Protein AF-A0A1B6YUD6-F1 (afdb_monomer)

Secondary structure (DSSP, 8-state):
--GGGS-HHHHHHHHHHHHHHHTTS--S--SS--HHHHHHHHHHHS-HHHHHHHHHHHHHHHHTSTTHHHHHHHHHHHHHHHS-HHHHHHHHHHHHHT--

Mean predicted aligned error: 10.31 Å

Foldseek 3Di:
DDLVVDDVVVSVVVVLVCCVVDVVAPPPPPPPDGVVVVCVVCVVPDDPVVVVVVVVVVLVVLVVDPSSPVVVVVVVVVVLVVDDPVVNVVVVCVVVVVVD

Radius of gyration: 17.96 Å; Cα contacts (8 Å, |Δi|>4): 24; chains: 1; bounding box: 44×43×43 Å

Sequence (100 aa):
MALTDLDPQDAAQICVAVLDEVAAGMPSLDPWGDIRADAAFWGDIAHPAELEAYAATAMQKLGQRSLGKQMRKRLFKDLWRSFTETERAAFLRHVQGRAA

Structure (mmCIF, N/CA/C/O backbone):
data_AF-A0A1B6YUD6-F1
#
_entry.id   AF-A0A1B6YUD6-F1
#
loop_
_atom_site.group_PDB
_atom_site.id
_atom_site.type_symbol
_atom_site.label_atom_id
_atom_site.label_alt_id
_atom_site.label_comp_id
_atom_site.label_asym_id
_atom_site.label_entity_id
_atom_site.label_seq_id
_atom_site.pdbx_PDB_ins_code
_atom_site.Cartn_x
_atom_site.Cartn_y
_atom_site.Cartn_z
_atom_site.occupancy
_atom_site.B_iso_or_equiv
_atom_site.auth_seq_id
_atom_site.auth_comp_id
_atom_site.auth_asym_id
_atom_site.auth_atom_id
_atom_site.pdbx_PDB_model_num
ATOM 1 N N . MET A 1 1 ? 12.386 -27.416 -20.039 1.00 58.03 1 MET A N 1
ATOM 2 C CA . MET A 1 1 ? 11.012 -27.092 -20.462 1.00 58.03 1 MET A CA 1
ATOM 3 C C . MET A 1 1 ? 10.950 -25.585 -20.603 1.00 58.03 1 MET A C 1
ATOM 5 O O . MET A 1 1 ? 11.237 -24.908 -19.619 1.00 58.03 1 MET A O 1
ATOM 9 N N . ALA A 1 2 ? 10.749 -25.071 -21.814 1.00 73.06 2 ALA A N 1
ATOM 10 C CA . ALA A 1 2 ? 10.693 -23.632 -22.053 1.00 73.06 2 ALA A CA 1
ATOM 11 C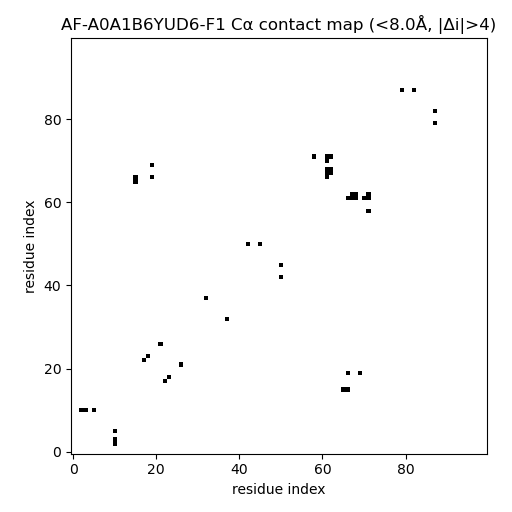 C . ALA A 1 2 ? 9.273 -23.104 -21.786 1.00 73.06 2 ALA A C 1
ATOM 13 O O . ALA A 1 2 ? 8.306 -23.856 -21.869 1.00 73.06 2 ALA A O 1
ATOM 14 N N . LEU A 1 3 ? 9.133 -21.808 -21.482 1.00 75.62 3 LEU A N 1
ATOM 15 C CA . LEU A 1 3 ? 7.820 -21.170 -21.273 1.00 75.62 3 LEU A CA 1
ATOM 16 C C . LEU A 1 3 ? 6.898 -21.288 -22.499 1.00 75.62 3 LEU A C 1
ATOM 18 O O . LEU A 1 3 ? 5.683 -21.265 -22.355 1.00 75.62 3 LEU A O 1
ATOM 22 N N . THR A 1 4 ? 7.478 -21.433 -23.692 1.00 84.38 4 THR A N 1
ATOM 23 C CA . THR A 1 4 ? 6.769 -21.638 -24.963 1.00 84.38 4 THR A CA 1
ATOM 24 C C . THR A 1 4 ? 6.132 -23.017 -25.098 1.00 84.38 4 THR A C 1
ATOM 26 O O . THR A 1 4 ? 5.294 -23.202 -25.973 1.00 84.38 4 THR A O 1
ATOM 29 N N . ASP A 1 5 ? 6.529 -23.969 -24.252 1.00 87.75 5 ASP A N 1
ATOM 30 C CA . ASP A 1 5 ? 6.080 -25.363 -24.319 1.00 87.75 5 ASP A CA 1
ATOM 31 C C . ASP A 1 5 ? 4.913 -25.640 -23.352 1.00 87.75 5 ASP A C 1
ATOM 33 O O . ASP A 1 5 ? 4.440 -26.771 -23.251 1.00 87.75 5 ASP A O 1
ATOM 37 N N . LEU A 1 6 ? 4.476 -24.621 -22.604 1.00 84.19 6 LEU A N 1
ATOM 38 C CA . LEU A 1 6 ? 3.411 -24.697 -21.606 1.00 84.19 6 LEU A CA 1
ATOM 39 C C . LEU A 1 6 ? 2.077 -24.201 -22.170 1.00 84.19 6 LEU A C 1
ATOM 41 O O . LEU A 1 6 ? 2.036 -23.429 -23.130 1.00 84.19 6 LEU A O 1
ATOM 45 N N . ASP A 1 7 ? 0.983 -24.584 -21.507 1.00 90.44 7 ASP A N 1
ATOM 46 C CA . ASP A 1 7 ? -0.294 -23.900 -21.694 1.00 90.44 7 ASP A CA 1
ATOM 47 C C . ASP A 1 7 ? -0.117 -22.388 -21.419 1.00 90.44 7 ASP A C 1
ATOM 49 O O . ASP A 1 7 ? 0.554 -22.018 -20.447 1.00 90.44 7 ASP A O 1
ATOM 53 N N . PRO A 1 8 ? -0.695 -21.491 -22.241 1.00 82.44 8 PRO A N 1
ATOM 54 C CA . PRO A 1 8 ? -0.520 -20.048 -22.084 1.00 82.44 8 PRO A CA 1
ATOM 55 C C . PRO A 1 8 ? -0.901 -19.513 -20.699 1.00 82.44 8 PRO A C 1
ATOM 57 O O . PRO A 1 8 ? -0.294 -18.546 -20.227 1.00 82.44 8 PRO A O 1
ATOM 60 N N . GLN A 1 9 ? -1.884 -20.124 -20.037 1.00 78.25 9 GLN A N 1
ATOM 61 C CA . GLN A 1 9 ? -2.316 -19.725 -18.703 1.00 78.25 9 GLN A CA 1
ATOM 62 C C . GLN A 1 9 ? -1.281 -20.123 -17.645 1.00 78.25 9 GLN A C 1
ATOM 64 O O . GLN A 1 9 ? -0.982 -19.322 -16.754 1.00 78.25 9 GLN A O 1
ATOM 69 N N . ASP A 1 10 ? -0.692 -21.312 -17.769 1.00 80.56 10 ASP A N 1
ATOM 70 C CA . ASP A 1 10 ? 0.363 -21.802 -16.875 1.00 80.56 10 ASP A CA 1
ATOM 71 C C . ASP A 1 10 ? 1.669 -21.022 -17.079 1.00 80.56 10 ASP A C 1
ATOM 73 O O . ASP A 1 10 ? 2.299 -20.586 -16.110 1.00 80.56 10 ASP A O 1
ATOM 77 N N . ALA A 1 11 ? 2.030 -20.745 -18.336 1.00 84.38 11 ALA A N 1
ATOM 78 C CA . ALA A 1 11 ? 3.153 -19.877 -18.681 1.00 84.38 11 ALA A CA 1
ATOM 79 C C . ALA A 1 11 ? 2.973 -18.474 -18.082 1.00 84.38 11 ALA A C 1
ATOM 81 O O . ALA A 1 11 ? 3.898 -17.933 -17.473 1.00 84.38 11 ALA A O 1
ATOM 82 N N . ALA A 1 12 ? 1.771 -17.897 -18.187 1.00 77.69 12 ALA A N 1
ATOM 83 C CA . ALA A 1 12 ? 1.461 -16.601 -17.593 1.00 77.69 12 ALA A CA 1
ATOM 84 C C . ALA A 1 12 ? 1.555 -16.629 -16.061 1.00 77.69 12 ALA A C 1
ATOM 86 O O . ALA A 1 12 ? 2.081 -15.684 -15.477 1.00 77.69 12 ALA A O 1
ATOM 87 N N . GLN A 1 13 ? 1.093 -17.694 -15.398 1.00 76.06 13 GLN A N 1
ATOM 88 C CA . GLN A 1 13 ? 1.208 -17.831 -13.943 1.00 76.06 13 GLN A CA 1
ATOM 89 C C . GLN A 1 13 ? 2.659 -17.960 -13.476 1.00 76.06 13 GLN A C 1
ATOM 91 O O . GLN A 1 13 ? 3.028 -17.315 -12.494 1.00 76.06 13 GLN A O 1
ATOM 96 N N . ILE A 1 14 ? 3.487 -18.729 -14.184 1.00 80.56 14 ILE A N 1
ATOM 97 C CA . ILE A 1 14 ? 4.917 -18.860 -13.880 1.00 80.56 14 ILE A CA 1
ATOM 98 C C . ILE A 1 14 ? 5.630 -17.530 -14.117 1.00 80.56 14 ILE A C 1
ATOM 100 O O . ILE A 1 14 ? 6.352 -17.072 -13.237 1.00 80.56 14 ILE A O 1
ATOM 104 N N . CYS A 1 15 ? 5.371 -16.852 -15.238 1.00 76.12 15 CYS A N 1
ATOM 105 C CA . CYS A 1 15 ? 5.889 -15.506 -15.482 1.00 76.12 15 CYS A CA 1
ATOM 106 C C . CYS A 1 15 ? 5.447 -14.526 -14.393 1.00 76.12 15 CYS A C 1
ATOM 108 O O . CYS A 1 15 ? 6.244 -13.712 -13.953 1.00 76.12 15 CYS A O 1
ATOM 110 N N . VAL A 1 16 ? 4.201 -14.609 -13.925 1.00 73.75 16 VAL A N 1
ATOM 111 C CA . VAL A 1 16 ? 3.694 -13.780 -12.827 1.00 73.75 16 VAL A CA 1
ATOM 112 C C . VAL A 1 16 ? 4.400 -14.089 -11.514 1.00 73.75 16 VAL A C 1
ATOM 114 O O . VAL A 1 16 ? 4.748 -13.157 -10.804 1.00 73.75 16 VAL A O 1
ATOM 117 N N . ALA A 1 17 ? 4.618 -15.362 -11.187 1.00 72.38 17 ALA A N 1
ATOM 118 C CA . ALA A 1 17 ? 5.317 -15.768 -9.974 1.00 72.38 17 ALA A CA 1
ATOM 119 C C . ALA A 1 17 ? 6.785 -15.329 -10.008 1.00 72.38 17 ALA A C 1
ATOM 121 O O . ALA A 1 17 ? 7.248 -14.711 -9.058 1.00 72.38 17 ALA A O 1
ATOM 122 N N . VAL A 1 18 ? 7.472 -15.551 -11.132 1.00 72.81 18 VAL A N 1
ATOM 123 C CA . VAL A 1 18 ? 8.852 -15.101 -11.350 1.00 72.81 18 VAL A CA 1
ATOM 124 C C . VAL A 1 18 ? 8.926 -13.581 -11.343 1.00 72.81 18 VAL A C 1
ATOM 126 O O . VAL A 1 18 ? 9.832 -13.034 -10.745 1.00 72.81 18 VAL A O 1
ATOM 129 N N . LEU A 1 19 ? 7.978 -12.862 -11.946 1.00 67.88 19 LEU A N 1
ATOM 130 C CA . LEU A 1 19 ? 7.944 -11.402 -11.870 1.00 67.88 19 LEU A CA 1
ATOM 131 C C . LEU A 1 19 ? 7.542 -10.902 -10.480 1.00 67.88 19 LEU A C 1
ATOM 133 O O . LEU A 1 19 ? 7.983 -9.833 -10.108 1.00 67.88 19 LEU A O 1
ATOM 137 N N . ASP A 1 20 ? 6.743 -11.607 -9.684 1.00 65.75 20 ASP A N 1
ATOM 138 C CA . ASP A 1 20 ? 6.460 -11.189 -8.301 1.00 65.75 20 ASP A CA 1
ATOM 139 C C . ASP A 1 20 ? 7.650 -11.501 -7.375 1.00 65.75 20 ASP A C 1
ATOM 141 O O . ASP A 1 20 ? 7.895 -10.750 -6.440 1.00 65.75 20 ASP A O 1
ATOM 145 N N . GLU A 1 21 ? 8.420 -12.557 -7.651 1.00 62.69 21 GLU A N 1
ATOM 146 C CA . GLU A 1 21 ? 9.653 -12.922 -6.939 1.00 62.69 21 GLU A CA 1
ATOM 147 C C . GLU A 1 21 ? 10.825 -12.014 -7.330 1.00 62.69 21 GLU A C 1
ATOM 149 O O . GLU A 1 21 ? 11.493 -11.445 -6.469 1.00 62.69 21 GLU A O 1
ATOM 154 N N . VAL A 1 22 ? 11.032 -11.827 -8.634 1.00 59.06 22 VAL A N 1
ATOM 155 C CA . VAL A 1 22 ? 12.081 -10.984 -9.204 1.00 59.06 22 VAL A CA 1
ATOM 156 C C . VAL A 1 22 ? 11.679 -9.524 -9.081 1.00 59.06 22 VAL A C 1
ATOM 158 O O . VAL A 1 22 ? 12.406 -8.795 -8.445 1.00 59.06 22 VAL A O 1
ATOM 161 N N . ALA A 1 23 ? 10.511 -9.070 -9.550 1.00 51.28 23 ALA A N 1
ATOM 162 C CA . ALA A 1 23 ? 10.074 -7.666 -9.430 1.00 51.28 23 ALA A CA 1
ATOM 163 C C . ALA A 1 23 ? 9.520 -7.274 -8.040 1.00 51.28 23 ALA A C 1
ATOM 165 O O . ALA A 1 23 ? 9.124 -6.121 -7.841 1.00 51.28 23 ALA A O 1
ATOM 166 N N . ALA A 1 24 ? 9.594 -8.156 -7.031 1.00 50.50 24 ALA A N 1
ATOM 167 C CA . ALA A 1 24 ? 9.725 -7.705 -5.640 1.00 50.50 24 ALA A CA 1
ATOM 168 C C . ALA A 1 24 ? 11.062 -6.976 -5.379 1.00 50.50 24 ALA A C 1
ATOM 170 O O . ALA A 1 24 ? 11.243 -6.397 -4.308 1.00 50.50 24 ALA A O 1
ATOM 171 N N . GLY A 1 25 ? 11.951 -6.890 -6.360 1.00 46.44 25 GLY A N 1
ATOM 172 C CA . GLY A 1 25 ? 12.856 -5.771 -6.572 1.00 46.44 25 GLY A CA 1
ATOM 173 C C . GLY A 1 25 ? 13.136 -5.691 -8.064 1.00 46.44 25 GLY A C 1
ATOM 174 O O . GLY A 1 25 ? 13.740 -6.608 -8.595 1.00 46.44 25 GLY A O 1
ATOM 175 N N . MET A 1 26 ? 12.675 -4.639 -8.754 1.00 43.69 26 MET A N 1
ATOM 176 C CA . MET A 1 26 ? 13.077 -4.362 -10.145 1.00 43.69 26 MET A CA 1
ATOM 177 C C . MET A 1 26 ? 14.526 -4.829 -10.372 1.00 43.69 26 MET A C 1
ATOM 179 O O . MET 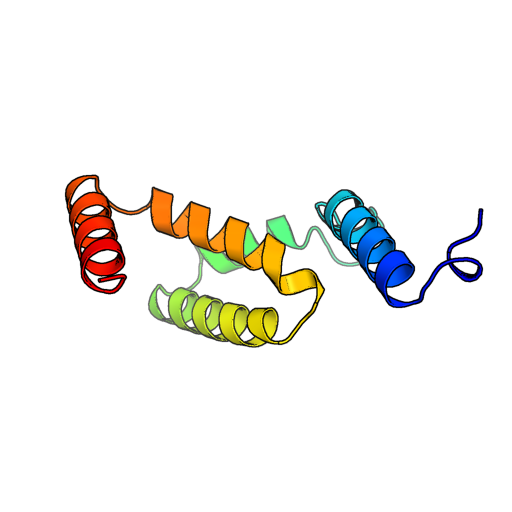A 1 26 ? 15.362 -4.527 -9.511 1.00 43.69 26 MET A O 1
ATOM 183 N N . PRO A 1 27 ? 14.840 -5.582 -11.453 1.00 51.44 27 PRO A N 1
ATOM 184 C CA . PRO A 1 27 ? 16.228 -5.910 -11.747 1.00 51.44 27 PRO A CA 1
ATOM 185 C C . PRO A 1 27 ? 17.029 -4.617 -11.620 1.00 51.44 27 PRO A C 1
ATOM 187 O O . PRO A 1 27 ? 16.530 -3.578 -12.046 1.00 51.44 27 PRO A O 1
ATOM 190 N N . SER A 1 28 ? 18.216 -4.681 -11.012 1.00 51.97 28 SER A N 1
ATOM 191 C CA . SER A 1 28 ? 19.077 -3.554 -10.596 1.00 51.97 28 SER A CA 1
ATOM 192 C C . SER A 1 28 ? 19.478 -2.561 -11.705 1.00 51.97 28 SER A C 1
ATOM 194 O O . SER A 1 28 ? 20.387 -1.756 -11.540 1.00 51.97 28 SER A O 1
ATOM 196 N N . LEU A 1 29 ? 18.841 -2.658 -12.862 1.00 48.41 29 LEU A N 1
ATOM 197 C CA . LEU A 1 29 ? 18.808 -1.717 -13.956 1.00 48.41 29 LEU A CA 1
ATOM 198 C C . LEU A 1 29 ? 17.634 -0.756 -13.740 1.00 48.41 29 LEU A C 1
ATOM 200 O O . LEU A 1 29 ? 16.657 -0.779 -14.487 1.00 48.41 29 LEU A O 1
ATOM 204 N N . ASP A 1 30 ? 17.735 0.093 -12.723 1.00 55.09 30 ASP A N 1
ATOM 205 C CA . ASP A 1 30 ? 17.053 1.381 -12.760 1.00 55.09 30 ASP A CA 1
ATOM 206 C C . ASP A 1 30 ? 18.104 2.444 -13.122 1.00 55.09 30 ASP A C 1
ATOM 208 O O . ASP A 1 30 ? 18.949 2.791 -12.296 1.00 55.09 30 ASP A O 1
ATOM 212 N N . PRO A 1 31 ? 18.125 2.932 -14.374 1.00 54.06 31 PRO A N 1
ATOM 213 C CA . PRO A 1 31 ? 18.986 4.042 -14.772 1.00 54.06 31 PRO A CA 1
ATOM 214 C C . PRO A 1 31 ? 18.654 5.369 -14.062 1.00 54.06 31 PRO A C 1
ATOM 216 O O . PRO A 1 31 ? 19.414 6.325 -14.221 1.00 54.06 31 PRO A O 1
ATOM 219 N N . TRP A 1 32 ? 17.535 5.449 -13.327 1.00 51.44 32 TRP A N 1
ATOM 220 C CA . TRP A 1 32 ? 16.962 6.683 -12.784 1.00 51.44 32 TRP A CA 1
ATOM 221 C C . TRP A 1 32 ? 16.743 6.707 -11.259 1.00 51.44 32 TRP A C 1
ATOM 223 O O . TRP A 1 32 ? 16.452 7.790 -10.758 1.00 51.44 32 TRP A O 1
ATOM 233 N N . GLY A 1 33 ? 16.937 5.617 -10.502 1.00 62.66 33 GLY A N 1
ATOM 234 C CA . GLY A 1 33 ? 16.829 5.664 -9.032 1.00 62.66 33 GLY A CA 1
ATOM 235 C C . GLY A 1 33 ? 16.508 4.337 -8.340 1.00 62.66 33 GLY A C 1
ATOM 236 O O . GLY A 1 33 ? 16.700 3.268 -8.893 1.00 62.66 33 GLY A O 1
ATOM 237 N N . ASP A 1 34 ? 16.058 4.387 -7.088 1.00 76.75 34 ASP A N 1
ATOM 238 C CA . ASP A 1 34 ? 15.352 3.272 -6.444 1.00 76.75 34 ASP A CA 1
ATOM 239 C C . ASP A 1 34 ? 13.897 3.714 -6.301 1.00 76.75 34 ASP A C 1
ATOM 241 O O . ASP A 1 34 ? 13.577 4.540 -5.447 1.00 76.75 34 ASP A O 1
ATOM 245 N N . ILE A 1 35 ? 13.004 3.153 -7.121 1.00 76.62 35 ILE A N 1
ATOM 246 C CA . ILE A 1 35 ? 11.572 3.493 -7.127 1.00 76.62 35 ILE A CA 1
ATOM 247 C C . ILE A 1 35 ? 10.922 3.452 -5.734 1.00 76.62 35 ILE A C 1
ATOM 249 O O . ILE A 1 35 ? 9.952 4.169 -5.483 1.00 76.62 35 ILE A O 1
ATOM 253 N N . ARG A 1 36 ? 11.424 2.619 -4.811 1.00 77.00 36 ARG A N 1
ATOM 254 C CA . ARG A 1 36 ? 10.913 2.568 -3.434 1.00 77.00 36 ARG A CA 1
ATOM 255 C C . ARG A 1 36 ? 11.405 3.739 -2.608 1.00 77.00 36 ARG A C 1
ATOM 257 O O . ARG A 1 36 ? 10.614 4.288 -1.846 1.00 77.00 36 ARG A O 1
ATOM 264 N N . ALA A 1 37 ? 12.677 4.098 -2.754 1.00 78.94 37 ALA A N 1
ATOM 265 C CA . ALA A 1 37 ? 13.249 5.264 -2.097 1.00 78.94 37 ALA A CA 1
ATOM 266 C C . ALA A 1 37 ? 12.553 6.545 -2.576 1.00 78.94 37 ALA A C 1
ATOM 268 O O . ALA A 1 37 ? 12.165 7.368 -1.751 1.00 78.94 37 ALA A O 1
ATOM 269 N N . ASP A 1 38 ? 12.285 6.655 -3.878 1.00 82.81 38 ASP A N 1
ATOM 270 C CA . ASP A 1 38 ? 11.542 7.782 -4.442 1.00 82.81 38 ASP A CA 1
ATOM 271 C C . ASP A 1 38 ? 10.099 7.813 -3.934 1.00 82.81 38 ASP A C 1
ATOM 273 O O . ASP A 1 38 ? 9.615 8.855 -3.496 1.00 82.81 38 ASP A O 1
ATOM 277 N N . ALA A 1 39 ? 9.403 6.672 -3.940 1.00 86.00 39 ALA A N 1
ATOM 278 C CA . ALA A 1 39 ? 8.040 6.594 -3.419 1.00 86.00 39 ALA A CA 1
ATOM 279 C C . ALA A 1 39 ? 7.964 6.951 -1.926 1.00 86.00 39 ALA A C 1
ATOM 281 O O . ALA A 1 39 ? 7.000 7.592 -1.513 1.00 86.00 39 ALA A O 1
ATOM 282 N N . ALA A 1 40 ? 8.967 6.563 -1.131 1.00 85.88 40 ALA A N 1
ATOM 283 C CA . ALA A 1 40 ? 9.067 6.949 0.273 1.00 85.88 40 ALA A CA 1
ATOM 284 C C . ALA A 1 40 ? 9.291 8.458 0.413 1.00 85.88 40 ALA A C 1
ATOM 286 O O . ALA A 1 40 ? 8.528 9.117 1.109 1.00 85.88 40 ALA A O 1
ATOM 287 N N . PHE A 1 41 ? 10.256 9.018 -0.322 1.00 87.75 41 PHE A N 1
ATOM 288 C CA . PHE A 1 41 ? 10.540 10.452 -0.305 1.00 87.75 41 PHE A CA 1
ATOM 289 C C . PHE A 1 41 ? 9.308 11.290 -0.667 1.00 87.75 41 PHE A C 1
ATOM 291 O O . PHE A 1 41 ? 8.936 12.201 0.071 1.00 87.75 41 PHE A O 1
ATOM 298 N N . TRP A 1 42 ? 8.643 10.966 -1.780 1.00 89.31 42 TRP A N 1
ATOM 299 C CA . TRP A 1 42 ? 7.431 11.673 -2.196 1.00 89.31 42 TRP A CA 1
ATOM 300 C C . TRP A 1 42 ? 6.270 11.430 -1.233 1.00 89.31 42 TRP A C 1
ATOM 302 O O . TRP A 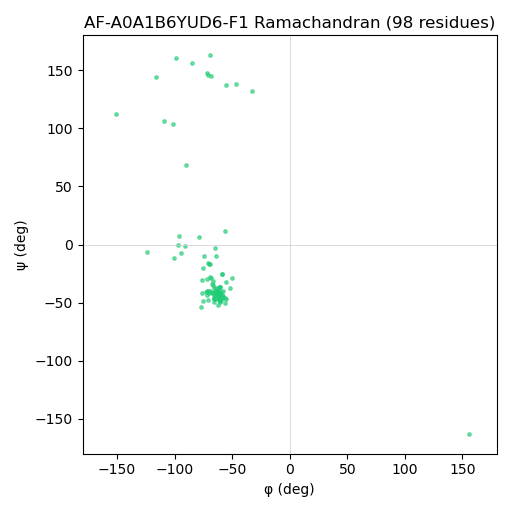1 42 ? 5.476 12.338 -1.000 1.00 89.31 42 TRP A O 1
ATOM 312 N N . GLY A 1 43 ? 6.180 10.232 -0.656 1.00 92.00 43 GLY A N 1
ATOM 313 C CA . GLY A 1 43 ? 5.176 9.895 0.345 1.00 92.00 43 GLY A CA 1
ATOM 314 C C . GLY A 1 43 ? 5.315 10.711 1.630 1.00 92.00 43 GLY A C 1
ATOM 315 O O . GLY A 1 43 ? 4.310 11.179 2.160 1.00 92.00 43 GLY A O 1
ATOM 316 N N . ASP A 1 44 ? 6.545 10.934 2.089 1.00 93.38 44 ASP A N 1
ATOM 317 C CA . ASP A 1 44 ? 6.843 11.660 3.328 1.00 93.38 44 ASP A CA 1
ATOM 318 C C . ASP A 1 44 ? 6.503 13.154 3.241 1.00 93.38 44 ASP A C 1
ATOM 320 O O . ASP A 1 44 ? 6.177 13.775 4.255 1.00 93.38 44 ASP A O 1
ATOM 324 N N . ILE A 1 45 ? 6.569 13.742 2.041 1.00 94.69 45 ILE A N 1
ATOM 325 C CA . ILE A 1 45 ? 6.302 15.174 1.831 1.00 94.69 45 ILE A CA 1
ATOM 326 C C . ILE A 1 45 ? 4.901 15.472 1.283 1.00 94.69 45 ILE A C 1
ATOM 328 O O . ILE A 1 45 ? 4.503 16.638 1.246 1.00 94.69 45 ILE A O 1
ATOM 332 N N . ALA A 1 46 ? 4.161 14.456 0.836 1.00 94.38 46 ALA A N 1
ATOM 333 C CA . ALA A 1 46 ? 2.828 14.630 0.269 1.00 94.38 46 ALA A CA 1
ATOM 334 C C . ALA A 1 46 ? 1.790 14.990 1.341 1.00 94.38 46 ALA A C 1
ATOM 336 O O . ALA A 1 46 ? 1.828 14.522 2.482 1.00 94.38 46 ALA A O 1
ATOM 337 N N . HIS A 1 47 ? 0.793 15.786 0.956 1.00 95.62 47 HIS A N 1
ATOM 338 C CA . HIS A 1 47 ? -0.343 16.067 1.823 1.00 95.62 47 HIS A CA 1
ATOM 339 C C . HIS A 1 47 ? -1.196 14.793 2.017 1.00 95.62 47 HIS A C 1
ATOM 341 O O . HIS A 1 47 ? -1.384 14.035 1.061 1.00 95.62 47 HIS A O 1
ATOM 347 N N . PRO A 1 48 ? -1.809 14.555 3.196 1.00 92.31 48 PRO A N 1
ATOM 348 C CA . PRO A 1 48 ? -2.612 13.349 3.438 1.00 92.31 48 PRO A CA 1
ATOM 349 C C . PRO A 1 48 ? -3.702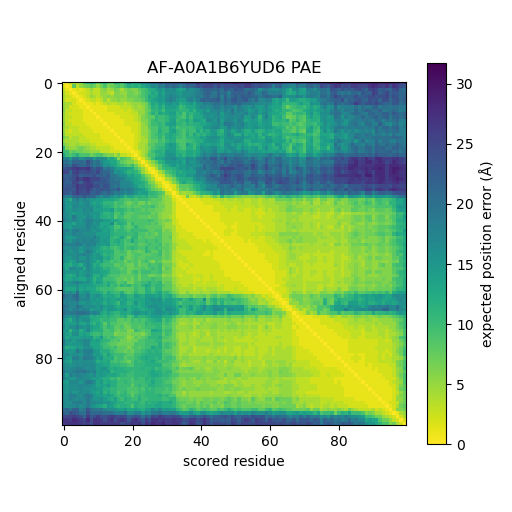 13.074 2.387 1.00 92.31 48 PRO A C 1
ATOM 351 O O . PRO A 1 48 ? -3.913 11.929 1.996 1.00 92.31 48 PRO A O 1
ATOM 354 N N . ALA A 1 49 ? -4.353 14.122 1.874 1.00 92.75 49 ALA A N 1
ATOM 355 C CA . ALA A 1 49 ? -5.350 13.991 0.806 1.00 92.75 49 ALA A CA 1
ATOM 356 C C . ALA A 1 49 ? -4.751 13.521 -0.539 1.00 92.75 49 ALA A C 1
ATOM 358 O O . ALA A 1 49 ? -5.416 12.821 -1.302 1.00 92.75 49 ALA A O 1
ATOM 359 N N . GLU A 1 50 ? -3.499 13.880 -0.838 1.00 91.56 50 GLU A N 1
ATOM 360 C CA . GLU A 1 50 ? -2.797 13.412 -2.039 1.00 91.56 50 GLU A CA 1
ATOM 361 C C . GLU A 1 50 ? -2.433 11.933 -1.905 1.00 91.56 50 GLU A C 1
ATOM 363 O O . GLU A 1 50 ? -2.674 11.155 -2.829 1.00 91.56 50 GLU A O 1
ATOM 368 N N . LEU A 1 51 ? -1.939 11.525 -0.729 1.00 92.00 51 LEU A N 1
ATOM 369 C CA . LEU A 1 51 ? -1.656 10.120 -0.423 1.00 92.00 51 LEU A CA 1
ATOM 370 C C . LEU A 1 51 ? -2.900 9.246 -0.612 1.00 92.00 51 LEU A C 1
ATOM 372 O O . LEU A 1 51 ? -2.825 8.196 -1.256 1.00 92.00 51 LEU A O 1
ATOM 376 N N . GLU A 1 52 ? -4.051 9.695 -0.105 1.00 90.38 52 GLU A N 1
ATOM 377 C CA . GLU A 1 52 ? -5.326 8.999 -0.280 1.00 90.38 52 GLU A CA 1
ATOM 378 C C . GLU A 1 52 ? -5.712 8.882 -1.765 1.00 90.38 52 GLU A C 1
ATOM 380 O O . GLU A 1 52 ? -6.011 7.783 -2.245 1.00 90.38 52 GLU A O 1
ATOM 385 N N . ALA A 1 53 ? -5.653 9.985 -2.518 1.00 92.44 53 ALA A N 1
ATOM 386 C CA . ALA A 1 53 ? -6.014 10.008 -3.936 1.00 92.44 53 ALA A CA 1
ATOM 387 C C . ALA A 1 53 ? -5.103 9.107 -4.793 1.00 92.44 53 ALA A C 1
ATOM 389 O O . ALA A 1 53 ? -5.587 8.361 -5.660 1.00 92.44 53 ALA A O 1
ATOM 390 N N . TYR A 1 54 ? -3.791 9.132 -4.536 1.00 90.19 54 TYR A N 1
ATOM 391 C CA . TYR A 1 54 ? -2.817 8.278 -5.213 1.00 90.19 54 TYR A CA 1
ATOM 392 C C . TYR A 1 54 ? -3.038 6.806 -4.880 1.00 90.19 54 TYR A C 1
ATOM 394 O O . TYR A 1 54 ? -3.111 5.981 -5.797 1.00 90.19 54 TYR A O 1
ATOM 402 N N . ALA A 1 55 ? -3.224 6.471 -3.601 1.00 87.94 55 ALA A N 1
ATOM 403 C CA . ALA A 1 55 ? -3.482 5.102 -3.172 1.00 87.94 55 ALA A CA 1
ATOM 404 C C . ALA A 1 55 ? -4.778 4.550 -3.791 1.00 87.94 55 ALA A C 1
ATOM 406 O O . ALA A 1 55 ? -4.774 3.452 -4.357 1.00 87.94 55 ALA A O 1
ATOM 407 N N . ALA A 1 56 ? -5.872 5.319 -3.763 1.00 87.56 56 ALA A N 1
ATOM 408 C CA . ALA A 1 56 ? -7.153 4.919 -4.344 1.00 87.56 56 ALA A CA 1
ATOM 409 C C . ALA A 1 56 ? -7.040 4.650 -5.854 1.00 87.56 56 ALA A C 1
ATOM 411 O O . ALA A 1 56 ? -7.456 3.591 -6.342 1.00 87.56 56 ALA A O 1
ATOM 412 N N . THR A 1 57 ? -6.408 5.566 -6.589 1.00 88.06 57 THR A N 1
ATOM 413 C CA . THR A 1 57 ? -6.201 5.434 -8.038 1.00 88.06 57 THR A CA 1
ATOM 414 C C . THR A 1 57 ? -5.292 4.247 -8.373 1.00 88.06 57 THR A C 1
ATOM 416 O O . THR A 1 57 ? -5.572 3.484 -9.306 1.00 88.06 57 THR A O 1
ATOM 419 N N . ALA A 1 58 ? -4.220 4.041 -7.601 1.00 84.38 58 ALA A N 1
ATOM 420 C CA . ALA A 1 58 ? -3.316 2.907 -7.767 1.00 84.38 58 ALA A CA 1
ATOM 421 C C . ALA A 1 58 ? -4.044 1.571 -7.553 1.00 84.38 58 ALA A C 1
ATOM 423 O O . ALA A 1 58 ? -3.916 0.663 -8.378 1.00 84.38 58 ALA A O 1
ATOM 424 N N . MET A 1 59 ? -4.873 1.458 -6.509 1.00 81.81 59 MET A N 1
ATOM 425 C CA . MET A 1 59 ? -5.657 0.248 -6.238 1.00 81.81 59 MET 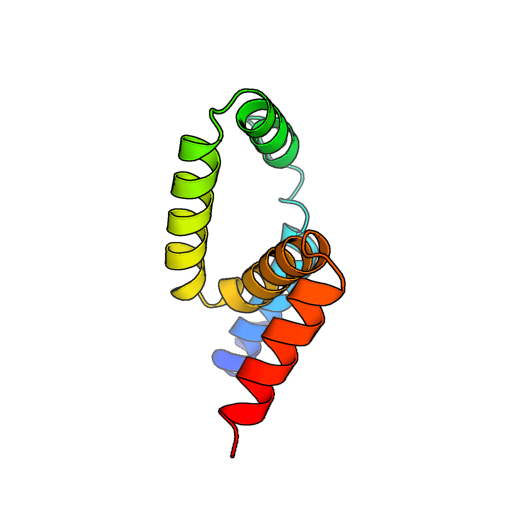A CA 1
ATOM 426 C C . MET A 1 59 ? -6.622 -0.100 -7.379 1.00 81.81 59 MET A C 1
ATOM 428 O O . MET A 1 59 ? -6.711 -1.271 -7.762 1.00 81.81 59 MET A O 1
ATOM 432 N N . GLN A 1 60 ? -7.304 0.893 -7.959 1.00 82.56 60 GLN A N 1
ATOM 433 C CA . GLN A 1 60 ? -8.192 0.686 -9.110 1.00 82.56 60 GLN A CA 1
ATOM 434 C C . GLN A 1 60 ? -7.426 0.148 -10.325 1.00 82.56 60 GLN A C 1
ATOM 436 O O . GLN A 1 60 ? -7.830 -0.849 -10.929 1.00 82.56 60 GLN A O 1
ATOM 441 N N . LYS A 1 61 ? -6.278 0.758 -10.644 1.00 78.38 61 LYS A N 1
ATOM 442 C CA . LYS A 1 61 ? -5.428 0.345 -11.773 1.00 78.38 61 LYS A CA 1
ATOM 443 C C . LYS A 1 61 ? -4.822 -1.045 -11.568 1.00 78.38 61 LYS A C 1
ATOM 445 O O . LYS A 1 61 ? -4.736 -1.817 -12.522 1.00 78.38 61 LYS A O 1
ATOM 450 N N . LEU A 1 62 ? -4.435 -1.394 -10.338 1.00 77.12 62 LEU A N 1
ATOM 451 C CA . LEU A 1 62 ? -3.954 -2.737 -9.999 1.00 77.12 62 LEU A CA 1
ATOM 452 C C . LEU A 1 62 ? -5.065 -3.790 -10.106 1.00 77.12 62 LEU A C 1
ATOM 454 O O . LEU A 1 62 ? -4.796 -4.919 -10.512 1.00 77.12 62 LEU A O 1
ATOM 458 N N . GLY A 1 63 ? -6.312 -3.437 -9.785 1.00 68.31 63 GLY A N 1
ATOM 459 C CA . GLY A 1 63 ? -7.464 -4.340 -9.873 1.00 68.31 63 GLY A CA 1
ATOM 460 C C . GLY A 1 63 ? -7.723 -4.903 -11.275 1.00 68.31 63 GLY A C 1
ATOM 461 O O . GLY A 1 63 ? -8.258 -6.003 -11.389 1.00 68.31 63 GLY A O 1
ATOM 462 N N . GLN A 1 64 ? -7.294 -4.193 -12.320 1.00 68.69 64 GLN A N 1
ATOM 463 C CA . GLN A 1 64 ? -7.491 -4.567 -13.725 1.00 68.69 64 GLN A CA 1
ATOM 464 C C . GLN A 1 64 ? -6.343 -5.408 -14.317 1.00 68.69 64 GLN A C 1
ATOM 466 O O . GLN A 1 64 ? -6.408 -5.783 -15.484 1.00 68.69 64 GLN A O 1
ATOM 471 N N . ARG A 1 65 ? -5.278 -5.703 -13.552 1.00 67.94 65 ARG A N 1
ATOM 472 C CA . ARG A 1 65 ? -4.065 -6.379 -14.057 1.00 67.94 65 ARG A CA 1
ATOM 473 C C . ARG A 1 65 ? -3.849 -7.751 -13.411 1.00 67.94 65 ARG A C 1
ATOM 475 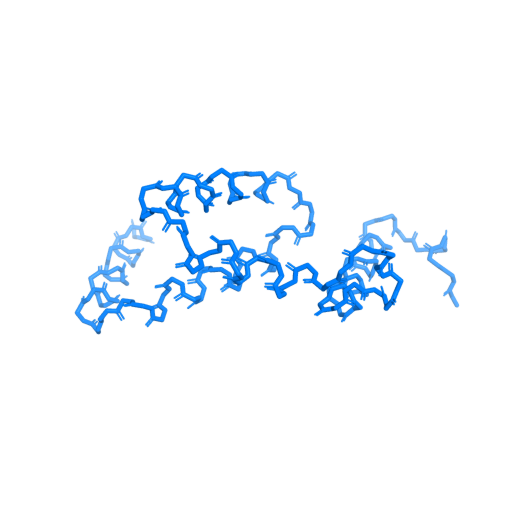O O . ARG A 1 65 ? -4.052 -7.914 -12.209 1.00 67.94 65 ARG A O 1
ATOM 482 N N . SER A 1 66 ? -3.335 -8.714 -14.181 1.00 62.16 66 SER A N 1
ATOM 483 C CA . SER A 1 66 ? -3.075 -10.102 -13.747 1.00 62.16 66 SER A CA 1
ATOM 484 C C . SER A 1 66 ? -2.095 -10.197 -12.564 1.00 62.16 66 SER A C 1
ATOM 486 O O . SER A 1 66 ? -2.346 -10.924 -11.605 1.00 62.16 66 SER A O 1
ATOM 488 N N . LEU A 1 67 ? -1.035 -9.377 -12.571 1.00 62.56 67 LEU A N 1
ATOM 489 C CA . LEU A 1 67 ? -0.066 -9.229 -11.468 1.00 62.56 67 LEU A CA 1
ATOM 490 C C . LEU A 1 67 ? -0.656 -8.548 -10.215 1.00 62.56 67 LEU A C 1
ATOM 492 O O . LEU A 1 67 ? -0.112 -8.642 -9.116 1.00 62.56 67 LEU A O 1
ATOM 496 N N . GLY A 1 68 ? -1.8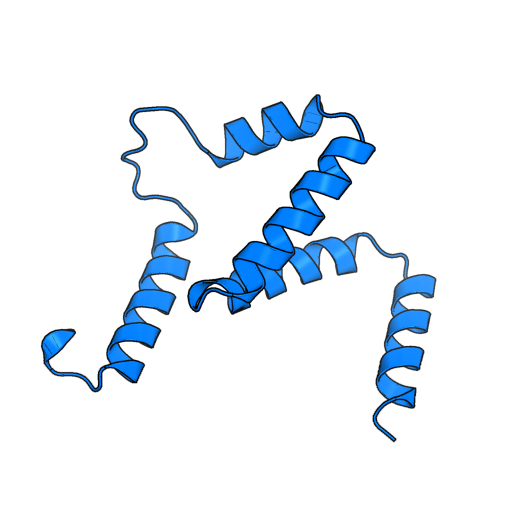02 -7.876 -10.340 1.00 65.69 68 GLY A N 1
ATOM 497 C CA . GLY A 1 68 ? -2.349 -7.022 -9.291 1.00 65.69 68 GLY A CA 1
ATOM 498 C C . GLY A 1 68 ? -2.964 -7.765 -8.105 1.00 65.69 68 GLY A C 1
ATOM 499 O O . GLY A 1 68 ? -3.287 -7.138 -7.100 1.00 65.69 68 GLY A O 1
ATOM 500 N N . LYS A 1 69 ? -3.164 -9.091 -8.162 1.00 71.94 69 LYS A N 1
ATOM 501 C CA . LYS A 1 69 ? -3.802 -9.831 -7.054 1.00 71.94 69 LYS A CA 1
ATOM 502 C C . LYS A 1 69 ? -2.900 -9.934 -5.821 1.00 71.94 69 LYS A C 1
ATOM 504 O O . LYS A 1 69 ? -3.373 -9.650 -4.723 1.00 71.94 69 LYS A O 1
ATOM 509 N N . GLN A 1 70 ? -1.632 -10.317 -5.979 1.00 73.06 70 GLN A N 1
ATOM 510 C CA . GLN A 1 70 ? -0.707 -10.421 -4.840 1.00 73.06 70 GLN A CA 1
ATOM 511 C C . GLN A 1 70 ? -0.317 -9.039 -4.310 1.00 73.06 70 GLN A C 1
ATOM 513 O O . GLN A 1 70 ? -0.349 -8.818 -3.101 1.00 73.06 70 GLN A O 1
ATOM 518 N N . MET A 1 71 ? -0.093 -8.074 -5.208 1.00 75.19 71 MET A N 1
ATOM 519 C CA . MET A 1 71 ? 0.127 -6.671 -4.838 1.00 75.19 71 MET A CA 1
ATOM 520 C C . MET A 1 71 ? -1.024 -6.117 -3.985 1.00 75.19 71 MET A C 1
ATOM 522 O O . MET A 1 71 ? -0.783 -5.562 -2.917 1.00 75.19 71 MET A O 1
ATOM 526 N N . ARG A 1 72 ? -2.283 -6.343 -4.388 1.00 77.38 72 ARG A N 1
ATOM 527 C CA . ARG A 1 72 ? -3.457 -5.931 -3.599 1.00 77.38 72 ARG A CA 1
ATOM 528 C C . ARG A 1 72 ? -3.526 -6.603 -2.235 1.00 77.38 72 ARG A C 1
ATOM 530 O O . ARG A 1 72 ? -3.906 -5.947 -1.277 1.00 77.38 72 ARG A O 1
ATOM 537 N N . LYS A 1 73 ? -3.162 -7.884 -2.125 1.00 81.31 73 LYS A N 1
ATOM 538 C CA . LYS A 1 73 ? -3.118 -8.564 -0.821 1.00 81.31 73 LYS A CA 1
ATOM 539 C C . LYS A 1 73 ? -2.080 -7.940 0.109 1.00 81.31 73 LYS A C 1
ATOM 541 O O . LYS A 1 73 ? -2.365 -7.808 1.293 1.00 81.31 73 LYS A O 1
ATOM 546 N N . ARG A 1 74 ? -0.907 -7.553 -0.411 1.00 82.00 74 ARG A N 1
ATOM 547 C CA . ARG A 1 74 ? 0.123 -6.847 0.370 1.00 82.00 74 ARG A CA 1
ATOM 548 C C . ARG A 1 74 ? -0.398 -5.494 0.859 1.00 82.00 74 ARG A C 1
ATOM 550 O O . ARG A 1 74 ? -0.443 -5.284 2.063 1.00 82.00 74 ARG A O 1
ATOM 557 N N . LEU A 1 75 ? -0.936 -4.674 -0.047 1.00 83.44 75 LEU A N 1
ATOM 558 C CA . LEU A 1 75 ? -1.536 -3.377 0.296 1.00 83.44 75 LEU A CA 1
ATOM 559 C C . LEU A 1 75 ? -2.687 -3.510 1.305 1.00 83.44 75 LEU A C 1
ATOM 561 O O . LEU A 1 75 ? -2.743 -2.784 2.292 1.00 83.44 75 LEU A O 1
ATOM 565 N N . PHE A 1 76 ? -3.579 -4.482 1.100 1.00 86.56 76 PHE A N 1
ATOM 566 C CA . PHE A 1 76 ? -4.659 -4.767 2.042 1.00 86.56 76 PHE A CA 1
ATOM 567 C C . PHE A 1 76 ? -4.122 -5.191 3.409 1.00 86.56 76 PHE A C 1
ATOM 569 O O . PHE A 1 76 ? -4.672 -4.785 4.425 1.00 86.56 76 PHE A O 1
ATOM 576 N N . LYS A 1 77 ? -3.055 -5.996 3.461 1.00 88.81 77 LYS A N 1
ATOM 577 C CA . LYS A 1 77 ? -2.439 -6.417 4.724 1.00 88.81 77 LYS A CA 1
ATOM 578 C C . LYS A 1 77 ? -1.860 -5.229 5.488 1.00 88.81 77 LYS A C 1
ATOM 580 O O . LYS A 1 77 ? -1.966 -5.209 6.711 1.00 88.81 77 LYS A O 1
ATOM 585 N N . ASP A 1 78 ? -1.277 -4.259 4.793 1.00 87.88 78 ASP A N 1
ATOM 586 C CA . ASP A 1 78 ? -0.734 -3.057 5.428 1.00 87.88 78 ASP A CA 1
ATOM 587 C C . ASP A 1 78 ? -1.855 -2.143 5.944 1.00 87.88 78 ASP A C 1
ATOM 589 O O . ASP A 1 78 ? -1.793 -1.704 7.091 1.00 87.88 78 ASP A O 1
ATOM 593 N N . LEU A 1 79 ? -2.949 -1.989 5.188 1.00 89.38 79 LEU A N 1
ATOM 594 C CA . LEU A 1 79 ? -4.163 -1.318 5.674 1.00 89.38 79 LEU A CA 1
ATOM 595 C C . LEU A 1 79 ? -4.791 -2.055 6.870 1.00 89.38 79 LEU A C 1
ATOM 597 O O . LEU A 1 79 ? -5.163 -1.458 7.869 1.00 89.38 79 LEU A O 1
ATOM 601 N N . TRP A 1 80 ? -4.867 -3.383 6.814 1.00 92.69 80 TRP A N 1
ATOM 602 C CA . TRP A 1 80 ? -5.383 -4.198 7.913 1.00 92.69 80 TRP A CA 1
ATOM 603 C C . TRP A 1 80 ? -4.555 -4.035 9.194 1.00 92.69 80 TRP A C 1
ATOM 605 O O . TRP A 1 80 ? -5.088 -4.033 10.306 1.00 92.69 80 TRP A O 1
ATOM 615 N N . ARG A 1 81 ? -3.233 -3.893 9.045 1.00 93.12 81 ARG A N 1
ATOM 616 C CA . ARG A 1 81 ? -2.305 -3.673 10.157 1.00 93.12 81 ARG A CA 1
ATOM 617 C C . ARG A 1 81 ? -2.458 -2.294 10.791 1.00 93.12 81 ARG A C 1
ATOM 619 O O . ARG A 1 81 ? -2.199 -2.201 11.987 1.00 93.12 81 ARG A O 1
ATOM 626 N N . SER A 1 82 ? -2.897 -1.276 10.050 1.00 92.50 82 SER A N 1
ATOM 627 C CA . SER A 1 82 ? -3.116 0.062 10.613 1.00 92.50 82 SER A CA 1
ATOM 628 C C . SER A 1 82 ? -4.388 0.163 11.461 1.00 92.50 82 SER A C 1
ATOM 630 O O . SER A 1 82 ? -4.471 1.038 12.317 1.00 92.50 82 SER A O 1
ATOM 632 N N . PHE A 1 83 ? -5.349 -0.748 11.282 1.00 95.81 83 PHE A N 1
ATOM 633 C CA . PHE A 1 83 ? -6.569 -0.790 12.092 1.00 95.81 83 PHE A CA 1
ATOM 634 C C . PHE A 1 83 ? -6.305 -1.260 13.525 1.00 95.81 83 PHE A C 1
ATOM 636 O O . PHE A 1 83 ? -5.495 -2.161 13.774 1.00 95.81 83 PHE A O 1
ATOM 643 N N . THR A 1 84 ? -7.065 -0.697 14.460 1.00 96.19 84 THR A N 1
ATOM 644 C CA . THR A 1 84 ? -7.160 -1.151 15.849 1.00 96.19 84 THR A CA 1
ATOM 645 C C . THR A 1 84 ? -7.870 -2.500 15.950 1.00 96.19 84 THR A C 1
ATOM 647 O O . THR A 1 84 ? -8.596 -2.925 15.049 1.00 96.19 84 THR A O 1
ATOM 650 N N . GLU A 1 85 ? -7.714 -3.178 17.086 1.00 95.75 85 GLU A N 1
ATOM 651 C CA . GLU A 1 85 ? -8.380 -4.464 17.317 1.00 95.75 85 GLU A CA 1
ATOM 652 C C . GLU A 1 85 ? -9.913 -4.347 17.259 1.00 95.75 85 GLU A C 1
ATOM 654 O O . GLU A 1 85 ? -10.591 -5.202 16.688 1.00 95.75 85 GLU A O 1
ATOM 659 N N . THR A 1 86 ? -10.463 -3.237 17.760 1.00 95.94 86 THR A N 1
ATOM 660 C CA . THR A 1 86 ? -11.901 -2.941 17.701 1.00 95.94 86 THR A CA 1
ATOM 661 C C . THR A 1 86 ? -12.396 -2.808 16.260 1.00 95.94 86 THR A C 1
ATOM 663 O O . THR A 1 86 ? -13.436 -3.370 15.905 1.00 95.94 86 THR A O 1
ATOM 666 N N . GLU A 1 87 ? -11.653 -2.098 15.411 1.00 96.56 87 GLU A N 1
ATOM 667 C CA . GLU A 1 87 ? -11.990 -1.912 13.994 1.00 96.56 87 GLU A CA 1
ATOM 668 C C . GLU A 1 87 ? -11.882 -3.226 13.217 1.00 96.56 87 GLU A C 1
ATOM 670 O O . GLU A 1 87 ? -12.782 -3.564 12.443 1.00 96.56 87 GLU A O 1
ATOM 675 N N . ARG A 1 88 ? -10.839 -4.022 13.481 1.00 96.25 88 ARG A N 1
ATOM 676 C CA . ARG A 1 88 ? -10.683 -5.364 12.903 1.00 96.25 88 ARG A CA 1
ATOM 677 C C . ARG A 1 88 ? -11.847 -6.279 13.275 1.00 96.25 88 ARG A C 1
ATOM 679 O O . ARG A 1 88 ? -12.425 -6.919 12.395 1.00 96.25 88 ARG A O 1
ATOM 686 N N . ALA A 1 89 ? -12.247 -6.308 14.547 1.00 94.94 89 ALA A N 1
ATOM 687 C CA . ALA A 1 89 ? -13.389 -7.097 15.007 1.00 94.94 89 ALA A CA 1
ATOM 688 C C . ALA A 1 89 ? -14.713 -6.626 14.375 1.00 94.94 89 ALA A C 1
ATOM 690 O O . ALA A 1 89 ? -15.550 -7.444 13.984 1.00 94.94 89 ALA A O 1
ATOM 691 N N . ALA A 1 90 ? -14.916 -5.312 14.234 1.00 94.25 90 ALA A N 1
ATOM 692 C CA . ALA A 1 90 ? -16.078 -4.760 13.540 1.00 94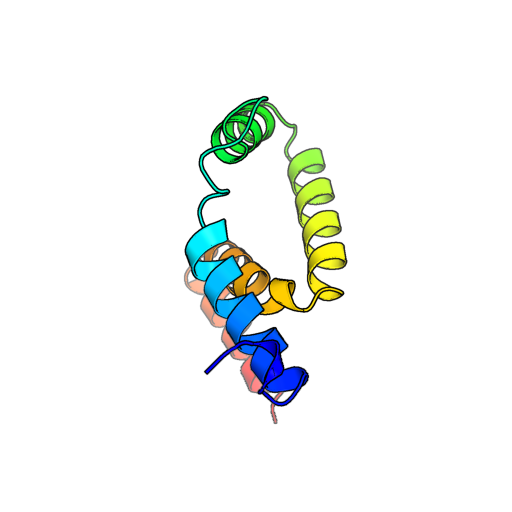.25 90 ALA A CA 1
ATOM 693 C C . ALA A 1 90 ? -16.114 -5.170 12.059 1.00 94.25 90 ALA A C 1
ATOM 695 O O . ALA A 1 90 ? -17.158 -5.620 11.580 1.00 94.25 90 ALA A O 1
ATOM 696 N N . PHE A 1 91 ? -14.976 -5.093 11.366 1.00 93.94 91 PHE A N 1
ATOM 697 C CA . PHE A 1 91 ? -14.850 -5.526 9.978 1.00 93.94 91 PHE A CA 1
ATOM 698 C C . PHE A 1 91 ? -15.148 -7.023 9.812 1.00 93.94 91 PHE A C 1
ATOM 700 O O . PHE A 1 91 ? -15.950 -7.397 8.957 1.00 93.94 91 PHE A O 1
ATOM 707 N N . LEU A 1 92 ? -14.569 -7.887 10.655 1.00 95.06 92 LEU A N 1
ATOM 708 C CA . LEU A 1 92 ? -14.811 -9.334 10.593 1.00 95.06 92 LEU A CA 1
ATOM 709 C C . LEU A 1 92 ? -16.284 -9.679 10.818 1.00 95.06 92 LEU A C 1
ATOM 711 O O . LEU A 1 92 ? -16.835 -10.462 10.047 1.00 95.06 92 LEU A O 1
ATOM 715 N N . ARG A 1 93 ? -16.944 -9.047 11.800 1.00 94.69 93 ARG A N 1
ATOM 716 C CA . ARG A 1 93 ? -18.392 -9.218 12.013 1.00 94.69 93 ARG A CA 1
ATOM 717 C C . ARG A 1 93 ? -19.202 -8.822 10.782 1.00 94.69 93 ARG A C 1
ATOM 719 O O . ARG A 1 93 ? -20.123 -9.545 10.415 1.00 94.69 93 ARG A O 1
ATOM 726 N N . HIS A 1 94 ? -18.858 -7.707 10.132 1.00 92.12 94 HIS A N 1
ATOM 727 C CA . HIS A 1 94 ? -19.537 -7.274 8.910 1.00 92.12 94 HIS A CA 1
ATOM 728 C C . HIS A 1 94 ? -19.406 -8.309 7.788 1.00 92.12 94 HIS A C 1
ATOM 730 O O . HIS A 1 94 ? -20.403 -8.669 7.167 1.00 92.12 94 HIS A O 1
ATOM 736 N N . VAL A 1 95 ? -18.192 -8.804 7.534 1.00 93.12 95 VAL A N 1
ATOM 737 C CA . VAL A 1 95 ? -17.935 -9.763 6.448 1.00 93.12 95 VAL A CA 1
ATOM 738 C C . VAL A 1 95 ? -18.568 -11.126 6.742 1.00 93.12 95 VAL A C 1
ATOM 740 O O . VAL A 1 95 ? -19.156 -11.723 5.845 1.00 93.12 95 VAL A O 1
ATOM 743 N N . GLN A 1 96 ? -18.505 -11.597 7.990 1.00 90.44 96 GLN A N 1
ATOM 744 C CA . GLN A 1 96 ? -19.131 -12.855 8.413 1.00 90.44 96 GLN A CA 1
ATOM 745 C C . GLN A 1 96 ? -20.662 -12.785 8.354 1.00 90.44 96 GLN A C 1
ATOM 747 O O . GLN A 1 96 ? -21.292 -13.723 7.879 1.00 90.44 96 GLN A O 1
ATOM 752 N N . GLY A 1 97 ? -21.261 -11.663 8.767 1.00 80.38 97 GLY A N 1
ATOM 753 C CA . GLY A 1 97 ? -22.711 -11.458 8.706 1.00 80.38 97 GLY A CA 1
ATOM 754 C C . GLY A 1 97 ? -23.270 -11.299 7.289 1.00 80.38 97 GLY A C 1
ATOM 755 O O . GLY A 1 97 ? -24.471 -11.432 7.096 1.00 80.38 97 GLY A O 1
ATOM 756 N N . ARG A 1 98 ? -22.417 -11.026 6.295 1.00 60.41 98 ARG A N 1
ATOM 757 C CA . ARG A 1 98 ? -22.797 -10.889 4.878 1.00 60.41 98 ARG A CA 1
ATOM 758 C C . ARG A 1 98 ? -22.631 -12.184 4.071 1.00 60.41 98 ARG A C 1
ATOM 760 O O . ARG A 1 98 ? -22.995 -12.208 2.901 1.00 60.41 98 ARG A O 1
ATOM 767 N N . ALA A 1 99 ? -22.040 -13.216 4.676 1.00 56.69 99 ALA A N 1
ATOM 768 C CA . ALA A 1 99 ? -21.842 -14.542 4.092 1.00 56.69 99 ALA A CA 1
ATOM 769 C C . ALA A 1 99 ? -22.939 -15.553 4.497 1.00 56.69 99 ALA A C 1
ATOM 771 O O . ALA A 1 99 ? -22.796 -16.738 4.196 1.00 56.69 99 ALA A O 1
ATOM 772 N N . ALA A 1 100 ? -23.993 -15.088 5.182 1.00 44.44 100 ALA A N 1
ATOM 773 C CA . ALA A 1 100 ? -25.181 -15.851 5.569 1.00 44.44 100 ALA A CA 1
ATOM 774 C C . ALA A 1 100 ? -26.365 -15.552 4.640 1.00 44.44 100 ALA A C 1
ATOM 776 O O . ALA A 1 100 ? -26.496 -14.377 4.222 1.00 44.44 100 ALA A O 1
#

Solvent-accessible surface area (backbone atoms only — not comparable to full-a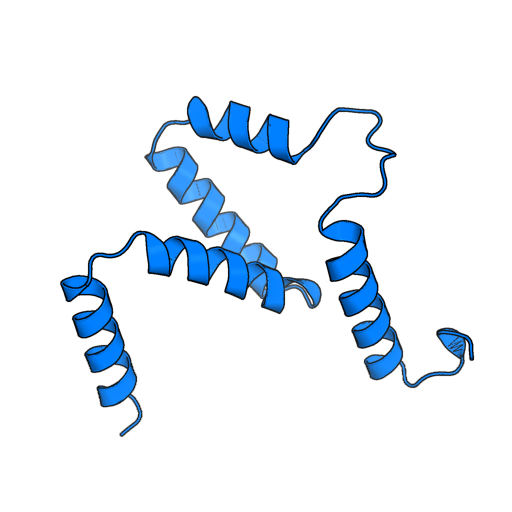tom values): 5956 Å² total; per-residue (Å²): 136,59,67,87,78,45,59,70,67,58,32,48,50,51,51,44,50,49,43,54,65,48,54,72,47,64,68,91,77,52,98,84,62,53,74,66,61,51,51,47,56,53,56,75,73,48,55,72,70,52,52,49,54,51,50,54,53,49,51,58,60,32,70,79,39,90,70,24,57,64,55,48,51,53,53,49,50,53,56,58,64,71,48,52,72,69,54,50,54,52,51,51,50,53,57,58,67,67,77,109

pLDDT: mean 78.89, std 14.46, range [43.69, 96.56]